Protein AF-A0A355F4L3-F1 (afdb_monomer_lite)

Secondary structure (DSSP, 8-state):
--SSTTHHHHHHHHHHHHHHHHHHHH-TT--GGG--EEEEEESSSSS-EEEEEE-S----HHHHHHHHHSTT--THHHHHHH-TT-----S--

Radius of gyration: 14.36 Å; chains: 1; bounding box: 38×24×39 Å

pLDDT: mean 79.85, std 15.92, range [45.88, 96.81]

Sequence (93 aa):
LYSEKKVFIRELIQNAHDAIQRRAVKDPSFNREQGHIDILTDLTASPARIIFRDNGLGMSVEDLEEFLSTIGKSGTKAARDEAPEVIGQFGIG

Foldseek 3Di:
DDPDPCVVVVQLVLVQLLLLQLQVLPPVVDDSVPWDWDWDWQVVDVVTDTDIDIPGNDADPVRVCVLVVDQFDFPVVVSCVSGVPRDDRDHHD

Structure (mmCIF, N/CA/C/O backbone):
data_AF-A0A355F4L3-F1
#
_entry.id   AF-A0A355F4L3-F1
#
loop_
_atom_site.group_PDB
_atom_site.id
_atom_site.type_symbol
_atom_site.label_atom_id
_atom_site.label_alt_id
_atom_site.label_comp_id
_atom_site.label_asym_id
_atom_site.label_entity_id
_atom_site.label_seq_id
_atom_site.pdbx_PDB_ins_code
_atom_site.Cartn_x
_atom_site.Cartn_y
_atom_site.Cartn_z
_atom_site.occupancy
_atom_site.B_iso_or_equiv
_atom_site.auth_seq_id
_atom_site.auth_comp_id
_atom_site.auth_asym_id
_atom_site.auth_atom_id
_atom_site.pdbx_PDB_model_num
ATOM 1 N N . LEU A 1 1 ? 3.782 4.059 21.774 1.00 55.38 1 LEU A N 1
ATOM 2 C CA . LEU A 1 1 ? 4.040 4.350 20.350 1.00 55.38 1 LEU A CA 1
ATOM 3 C C . LEU A 1 1 ? 2.850 5.141 19.829 1.00 55.38 1 LEU A C 1
ATOM 5 O O . LEU A 1 1 ? 1.744 4.630 19.901 1.00 55.38 1 LEU A O 1
ATOM 9 N N . TYR A 1 2 ? 3.102 6.387 19.424 1.00 50.75 2 TYR A N 1
ATOM 10 C CA . TYR A 1 2 ? 2.148 7.420 18.987 1.00 50.75 2 TYR A CA 1
ATOM 11 C C . TYR A 1 2 ? 1.147 7.922 20.044 1.00 50.75 2 TYR A C 1
ATOM 13 O O . TYR A 1 2 ? 0.2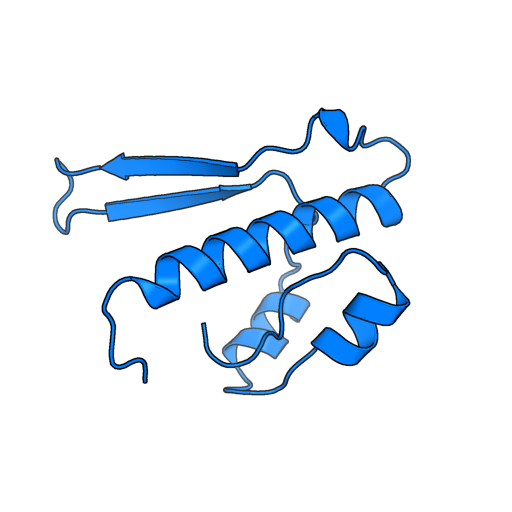96 7.194 20.545 1.00 50.75 2 TYR A O 1
ATOM 21 N N . SER A 1 3 ? 1.249 9.213 20.374 1.00 56.75 3 SER A N 1
ATOM 22 C CA . SER A 1 3 ? 0.316 9.937 21.250 1.00 56.75 3 SER A CA 1
ATOM 23 C C . SER A 1 3 ? -1.056 10.159 20.603 1.00 56.75 3 SER A C 1
ATOM 25 O O . SER A 1 3 ? -2.030 10.433 21.301 1.00 56.75 3 SER A O 1
ATOM 27 N N . GLU A 1 4 ? -1.152 10.008 19.279 1.00 64.12 4 GLU A N 1
ATOM 28 C CA . GLU A 1 4 ? -2.366 10.253 18.512 1.00 64.12 4 GLU A CA 1
ATOM 29 C C . GLU A 1 4 ? -2.838 9.001 17.775 1.00 64.12 4 GLU A C 1
ATOM 31 O O . GLU A 1 4 ? -2.152 8.458 16.908 1.00 64.12 4 GLU A O 1
ATOM 36 N N . LYS A 1 5 ? -4.084 8.601 18.055 1.00 66.38 5 LYS A N 1
ATOM 37 C CA . LYS A 1 5 ? -4.758 7.437 17.454 1.00 66.38 5 LYS A CA 1
ATOM 38 C C . LYS A 1 5 ? -4.868 7.481 15.924 1.00 66.38 5 LYS A C 1
ATOM 40 O O . LYS A 1 5 ? -5.319 6.508 15.344 1.00 66.38 5 LYS A O 1
ATOM 45 N N . LYS A 1 6 ? -4.513 8.588 15.268 1.00 74.56 6 LYS A N 1
ATOM 46 C CA . LYS A 1 6 ? -4.631 8.774 13.812 1.00 74.56 6 LYS A CA 1
ATOM 47 C C . LYS A 1 6 ? -3.317 8.571 13.058 1.00 74.56 6 LYS A C 1
ATOM 49 O O . LYS A 1 6 ? -3.344 8.519 11.833 1.00 74.56 6 LYS A O 1
ATOM 54 N N . VAL A 1 7 ? -2.186 8.441 13.759 1.00 80.56 7 VAL A N 1
ATOM 55 C CA . VAL A 1 7 ? -0.872 8.353 13.103 1.00 80.56 7 VAL A CA 1
ATOM 56 C C . VAL A 1 7 ? -0.767 7.114 12.216 1.00 80.56 7 VAL A C 1
ATOM 58 O O . VAL A 1 7 ? -0.300 7.238 11.092 1.00 80.56 7 VAL A O 1
ATOM 61 N N . PHE A 1 8 ? -1.305 5.968 12.645 1.00 81.88 8 PHE A N 1
ATOM 62 C CA . PHE A 1 8 ? -1.255 4.731 11.855 1.00 81.88 8 PHE A CA 1
ATOM 63 C C . PHE A 1 8 ? -1.881 4.881 10.457 1.00 81.88 8 PHE A C 1
ATOM 65 O O . PHE A 1 8 ? -1.382 4.303 9.502 1.00 81.88 8 PHE A O 1
ATOM 72 N N . ILE A 1 9 ? -2.936 5.694 10.310 1.00 88.06 9 ILE A N 1
ATOM 73 C CA . ILE A 1 9 ? -3.585 5.931 9.011 1.00 88.06 9 ILE A CA 1
ATOM 74 C C . ILE A 1 9 ? -2.608 6.617 8.058 1.00 8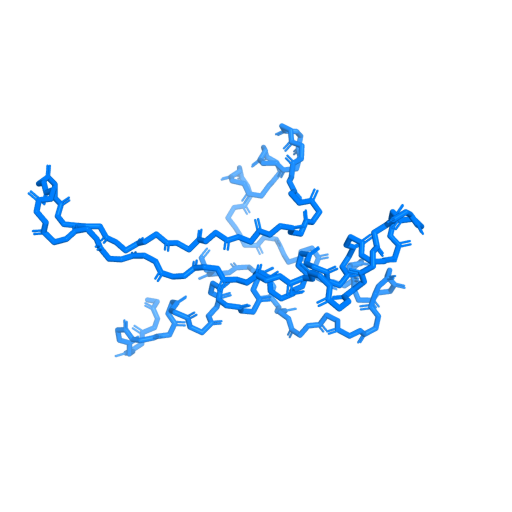8.06 9 ILE A C 1
ATOM 76 O O . ILE A 1 9 ? -2.505 6.232 6.897 1.00 88.06 9 ILE A O 1
ATOM 80 N N . ARG A 1 10 ? -1.876 7.623 8.551 1.00 87.12 10 ARG A N 1
ATOM 81 C CA . ARG A 1 10 ? -0.861 8.319 7.756 1.00 87.12 10 ARG A CA 1
ATOM 82 C C . ARG A 1 10 ? 0.236 7.351 7.323 1.00 87.12 10 ARG A C 1
ATOM 84 O O . ARG A 1 10 ? 0.570 7.340 6.145 1.00 87.12 10 ARG A O 1
ATOM 91 N N . GLU A 1 11 ? 0.749 6.546 8.251 1.00 86.19 11 GLU A N 1
ATOM 92 C CA . GLU A 1 11 ? 1.826 5.593 7.956 1.00 86.19 11 GLU A CA 1
ATOM 93 C C . GLU A 1 11 ? 1.378 4.542 6.926 1.00 86.19 11 GLU A C 1
ATOM 95 O O . GLU A 1 11 ? 2.089 4.283 5.962 1.00 86.19 11 GLU A O 1
ATOM 100 N N . LEU A 1 12 ? 0.162 3.994 7.050 1.00 89.12 12 LEU A N 1
ATOM 101 C CA . LEU A 1 12 ? -0.366 3.023 6.085 1.00 89.12 12 LEU A CA 1
ATOM 102 C C . LEU A 1 12 ? -0.576 3.630 4.691 1.00 89.12 12 LEU A C 1
ATOM 104 O O . LEU A 1 12 ? -0.256 2.986 3.694 1.00 89.12 12 LEU A O 1
ATOM 108 N N . ILE A 1 13 ? -1.065 4.872 4.603 1.00 91.69 13 ILE A N 1
ATOM 109 C CA . ILE A 1 13 ? -1.207 5.576 3.317 1.00 91.69 13 ILE A CA 1
ATOM 110 C C . ILE A 1 13 ? 0.167 5.851 2.692 1.00 91.69 13 ILE A C 1
ATOM 112 O O . ILE A 1 13 ? 0.324 5.703 1.481 1.00 91.69 13 ILE A O 1
ATOM 116 N N . GLN A 1 14 ? 1.166 6.225 3.496 1.00 89.88 14 GLN A N 1
ATOM 117 C CA . GLN A 1 14 ? 2.538 6.423 3.022 1.00 89.88 14 GLN A CA 1
ATOM 118 C C . GLN A 1 14 ? 3.141 5.117 2.495 1.00 89.88 14 GLN A C 1
ATOM 120 O O . GLN A 1 14 ? 3.678 5.105 1.390 1.00 89.88 14 GLN A O 1
ATOM 125 N N . ASN A 1 15 ? 2.965 4.006 3.213 1.00 88.81 15 ASN A N 1
ATOM 126 C CA . ASN A 1 15 ? 3.441 2.692 2.777 1.00 88.81 15 ASN A CA 1
ATOM 127 C C . ASN A 1 15 ? 2.805 2.261 1.445 1.00 88.81 15 ASN A C 1
ATOM 129 O O . ASN A 1 15 ? 3.507 1.800 0.546 1.00 88.81 15 ASN A O 1
ATOM 133 N N . ALA A 1 16 ? 1.492 2.452 1.298 1.00 92.88 16 ALA A N 1
ATOM 134 C CA . ALA A 1 16 ? 0.758 2.158 0.070 1.00 92.88 16 ALA A CA 1
ATOM 135 C C . ALA A 1 16 ? 1.222 3.030 -1.113 1.00 92.88 16 ALA A C 1
ATOM 137 O O . ALA A 1 16 ? 1.453 2.531 -2.215 1.00 92.88 16 ALA A O 1
ATOM 138 N N . HIS A 1 17 ? 1.419 4.332 -0.886 1.00 93.25 17 HIS A N 1
ATOM 139 C CA . HIS A 1 17 ? 1.979 5.237 -1.890 1.00 93.25 17 HIS A CA 1
ATOM 140 C C . HIS A 1 17 ? 3.360 4.766 -2.359 1.00 93.25 17 HIS A C 1
ATOM 142 O O . HIS A 1 17 ? 3.613 4.666 -3.560 1.00 93.25 17 HIS A O 1
ATOM 148 N N . ASP A 1 18 ? 4.243 4.435 -1.421 1.00 90.81 18 ASP A N 1
ATOM 149 C CA . ASP A 1 18 ? 5.601 4.000 -1.728 1.00 90.81 18 ASP A CA 1
ATOM 150 C C . ASP A 1 18 ? 5.618 2.665 -2.476 1.00 90.81 18 ASP A C 1
ATOM 152 O O . ASP A 1 18 ? 6.414 2.487 -3.399 1.00 90.81 18 ASP A O 1
ATOM 156 N N . ALA A 1 19 ? 4.708 1.744 -2.148 1.00 92.12 19 ALA A N 1
ATOM 157 C CA . ALA A 1 19 ? 4.536 0.500 -2.891 1.00 92.12 19 ALA A CA 1
ATOM 158 C C . ALA A 1 19 ? 4.160 0.761 -4.361 1.00 92.12 19 ALA A C 1
ATOM 160 O O . ALA A 1 19 ? 4.704 0.106 -5.255 1.00 92.12 19 ALA A O 1
ATOM 161 N N . ILE A 1 20 ? 3.285 1.735 -4.630 1.00 95.06 20 ILE A N 1
ATOM 162 C CA . ILE A 1 20 ? 2.909 2.147 -5.992 1.00 95.06 20 ILE A CA 1
ATOM 163 C C . ILE A 1 20 ? 4.104 2.770 -6.723 1.00 95.06 20 ILE A C 1
ATOM 165 O O . ILE A 1 20 ? 4.359 2.409 -7.874 1.00 95.06 20 ILE A O 1
ATOM 169 N N . GLN A 1 21 ? 4.874 3.644 -6.063 1.00 92.38 21 GLN A N 1
ATOM 170 C CA . GLN A 1 21 ? 6.071 4.237 -6.675 1.00 92.38 21 GLN A CA 1
ATOM 171 C C . GLN A 1 21 ? 7.104 3.175 -7.042 1.00 92.38 21 GLN A C 1
ATOM 173 O O . GLN A 1 21 ? 7.624 3.158 -8.157 1.00 92.38 21 GLN A O 1
ATOM 178 N N . ARG A 1 22 ? 7.355 2.231 -6.133 1.00 90.75 22 ARG A N 1
ATOM 179 C CA . ARG A 1 22 ? 8.289 1.129 -6.380 1.00 90.75 22 ARG A CA 1
ATOM 180 C C . ARG A 1 22 ? 7.815 0.225 -7.516 1.00 90.75 22 ARG A C 1
ATOM 182 O O . ARG A 1 22 ? 8.644 -0.214 -8.310 1.00 90.75 22 ARG A O 1
ATOM 189 N N . ARG A 1 23 ? 6.505 -0.019 -7.646 1.00 93.81 23 ARG A N 1
ATOM 190 C CA . ARG A 1 23 ? 5.956 -0.767 -8.786 1.00 93.81 23 ARG A CA 1
ATOM 191 C C . ARG A 1 23 ? 6.182 -0.039 -10.101 1.00 93.81 23 ARG A C 1
ATOM 193 O O . ARG A 1 23 ? 6.656 -0.665 -11.036 1.00 93.81 23 ARG A O 1
ATOM 200 N N . ALA A 1 24 ? 5.904 1.262 -10.159 1.00 93.12 24 ALA A N 1
ATOM 201 C CA . ALA A 1 24 ? 6.103 2.060 -11.369 1.00 93.12 24 ALA A CA 1
ATOM 202 C C . ALA A 1 24 ? 7.563 2.058 -11.856 1.00 93.12 24 ALA A C 1
ATOM 204 O O . ALA A 1 24 ? 7.807 2.141 -13.055 1.00 93.12 24 ALA A O 1
ATOM 205 N N . VAL A 1 25 ? 8.532 1.931 -10.941 1.00 91.94 25 VAL A N 1
ATOM 206 C CA . VAL A 1 25 ? 9.951 1.789 -11.299 1.00 91.94 25 VAL A CA 1
ATOM 207 C C . VAL A 1 25 ? 10.303 0.361 -11.738 1.00 91.94 25 VAL A C 1
ATOM 209 O O . VAL A 1 25 ? 11.063 0.190 -12.689 1.00 91.94 25 VAL A O 1
ATOM 212 N N . LYS A 1 26 ? 9.789 -0.672 -11.052 1.00 90.62 26 LYS A N 1
ATOM 213 C CA . LYS A 1 26 ? 10.188 -2.077 -11.286 1.00 90.62 26 LYS A CA 1
ATOM 214 C C . LYS A 1 26 ? 9.394 -2.799 -12.376 1.00 90.62 26 LYS A C 1
ATOM 216 O O . LYS A 1 26 ? 9.904 -3.765 -12.937 1.00 90.62 26 LYS A O 1
ATOM 221 N N . ASP A 1 27 ? 8.176 -2.360 -12.670 1.00 93.19 27 ASP A N 1
ATOM 222 C CA . ASP A 1 27 ? 7.273 -2.957 -13.655 1.00 93.19 27 ASP A CA 1
ATOM 223 C C . ASP A 1 27 ? 6.991 -1.952 -14.787 1.00 93.19 27 ASP A C 1
ATOM 225 O O . ASP A 1 27 ? 6.088 -1.123 -14.661 1.00 93.19 27 ASP A O 1
ATOM 229 N N . PRO A 1 28 ? 7.718 -2.024 -15.922 1.00 91.31 28 PRO A N 1
ATOM 230 C CA . PRO A 1 28 ? 7.515 -1.121 -17.058 1.00 91.31 28 PRO A CA 1
ATOM 231 C C . PRO A 1 28 ? 6.125 -1.216 -17.700 1.00 91.31 28 PRO A C 1
ATOM 233 O O . PRO A 1 28 ? 5.750 -0.337 -18.473 1.00 91.31 28 PRO A O 1
ATOM 236 N N . SER A 1 29 ? 5.376 -2.293 -17.433 1.00 94.12 29 SER A N 1
ATOM 237 C CA . SER A 1 29 ? 4.014 -2.470 -17.943 1.00 94.12 29 SER A CA 1
ATOM 238 C C . SER A 1 29 ? 2.962 -1.765 -17.085 1.00 94.12 29 SER A C 1
ATOM 240 O O . SER A 1 29 ? 1.827 -1.573 -17.526 1.00 94.12 29 SER A O 1
ATOM 242 N N . PHE A 1 30 ? 3.330 -1.349 -15.872 1.00 94.75 30 PHE A N 1
ATOM 243 C CA . PHE A 1 30 ? 2.440 -0.665 -14.954 1.00 94.75 30 PHE A CA 1
ATOM 244 C C . PHE A 1 30 ? 2.389 0.835 -15.252 1.00 94.75 30 PHE A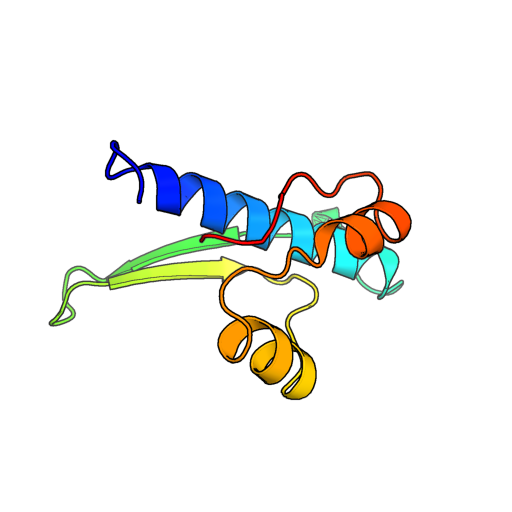 C 1
ATOM 246 O O . PHE A 1 30 ? 3.373 1.558 -15.096 1.00 94.75 30 PHE A O 1
ATOM 253 N N . ASN A 1 31 ? 1.210 1.337 -15.630 1.00 91.62 31 ASN A N 1
ATOM 254 C CA . ASN A 1 31 ? 0.989 2.776 -15.711 1.00 91.62 31 ASN A CA 1
ATOM 255 C C . ASN A 1 31 ? 0.766 3.334 -14.298 1.00 91.62 31 ASN A C 1
ATOM 257 O O . ASN A 1 31 ? -0.233 3.021 -13.652 1.00 91.62 31 ASN A O 1
ATOM 261 N N . ARG A 1 32 ? 1.661 4.217 -13.848 1.00 86.12 32 ARG A N 1
ATOM 262 C CA . ARG A 1 32 ? 1.574 4.890 -12.545 1.00 86.12 32 ARG A CA 1
ATOM 263 C C . ARG A 1 32 ? 0.240 5.608 -12.310 1.00 86.12 32 ARG A C 1
ATOM 265 O O . ARG A 1 32 ? -0.220 5.646 -11.174 1.00 86.12 32 ARG A O 1
ATOM 272 N N . GLU A 1 33 ? -0.403 6.129 -13.354 1.00 90.31 33 GLU A N 1
ATOM 273 C CA . GLU A 1 33 ? -1.721 6.777 -13.253 1.00 90.31 33 GLU A CA 1
ATOM 274 C C . GLU A 1 33 ? -2.846 5.798 -12.870 1.00 90.31 33 GLU A C 1
ATOM 276 O O . GLU A 1 33 ? -3.914 6.222 -12.439 1.00 90.31 33 GLU A O 1
ATOM 281 N N . GLN A 1 34 ? -2.611 4.487 -12.991 1.00 93.25 34 GLN A N 1
ATOM 282 C CA . GLN A 1 34 ? -3.524 3.429 -12.543 1.00 93.25 34 GLN A CA 1
ATOM 283 C C . GLN A 1 34 ? -3.272 3.006 -11.083 1.00 93.25 34 GLN A C 1
ATOM 285 O O . GLN A 1 34 ? -3.968 2.128 -10.559 1.00 93.25 34 GLN A O 1
ATOM 290 N N . GLY A 1 35 ? -2.275 3.599 -10.420 1.00 95.00 35 GLY A N 1
ATOM 291 C CA . GLY A 1 35 ? -2.025 3.415 -8.995 1.00 95.00 35 GLY A CA 1
ATOM 292 C C . GLY A 1 35 ? -3.200 3.910 -8.156 1.00 95.00 35 GLY A C 1
ATOM 293 O O . GLY A 1 35 ? -3.653 5.040 -8.325 1.00 95.00 35 GLY A O 1
ATOM 294 N N . HIS A 1 36 ? -3.695 3.076 -7.245 1.00 96.56 36 HIS A N 1
ATOM 295 C CA . HIS A 1 36 ? -4.800 3.429 -6.357 1.00 96.56 36 HIS A CA 1
ATOM 296 C C . HIS A 1 36 ? -4.630 2.818 -4.968 1.00 96.56 36 HIS A C 1
ATOM 298 O O . HIS A 1 36 ? -4.001 1.775 -4.792 1.00 96.56 36 HIS A O 1
ATOM 304 N N . ILE A 1 37 ? -5.222 3.498 -3.987 1.00 96.81 37 ILE A N 1
ATOM 305 C CA . ILE A 1 37 ? -5.281 3.077 -2.591 1.00 96.81 37 ILE A CA 1
ATOM 306 C C . ILE A 1 37 ? -6.757 3.055 -2.195 1.00 96.81 37 ILE A C 1
ATOM 308 O O . ILE A 1 37 ? -7.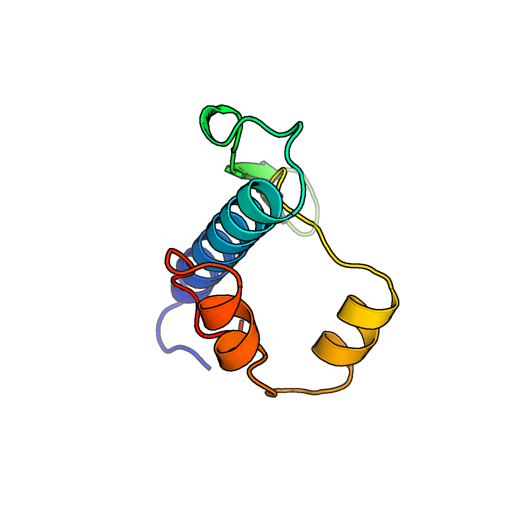405 4.100 -2.134 1.00 96.81 37 ILE A O 1
ATOM 312 N N . ASP A 1 38 ? -7.279 1.868 -1.920 1.00 96.50 38 ASP A N 1
ATOM 313 C CA . ASP A 1 38 ? -8.626 1.652 -1.412 1.00 96.50 38 ASP A CA 1
ATOM 314 C C . ASP A 1 38 ? -8.612 1.628 0.117 1.00 96.50 38 ASP A C 1
ATOM 316 O O . ASP A 1 38 ? -7.838 0.896 0.741 1.00 96.50 38 ASP A O 1
ATOM 320 N N . ILE A 1 39 ? -9.522 2.388 0.726 1.00 94.50 39 ILE A N 1
ATOM 321 C CA . ILE A 1 39 ? -9.772 2.355 2.169 1.00 94.50 39 ILE A CA 1
ATOM 322 C C . ILE A 1 39 ? -11.214 1.907 2.378 1.00 94.50 39 ILE A C 1
ATOM 324 O O . ILE A 1 39 ? -12.158 2.625 2.052 1.00 94.50 39 ILE A O 1
ATOM 328 N N . LEU A 1 40 ? -11.379 0.705 2.920 1.00 94.62 40 LEU A N 1
ATOM 329 C CA . LEU A 1 40 ? -12.673 0.065 3.129 1.00 94.62 40 LEU A CA 1
ATOM 330 C C . LEU A 1 40 ? -12.957 -0.034 4.625 1.00 94.62 40 LEU A C 1
ATOM 332 O O . LEU A 1 40 ? -12.094 -0.429 5.411 1.00 94.62 40 LEU A O 1
ATOM 336 N N . THR A 1 41 ? -14.183 0.289 5.025 1.00 93.38 41 THR A N 1
ATOM 337 C CA . THR A 1 41 ? -14.653 0.109 6.399 1.00 93.38 41 THR A CA 1
ATOM 338 C C . THR A 1 41 ? -15.694 -1.000 6.443 1.00 93.38 41 THR A C 1
ATOM 340 O O . THR A 1 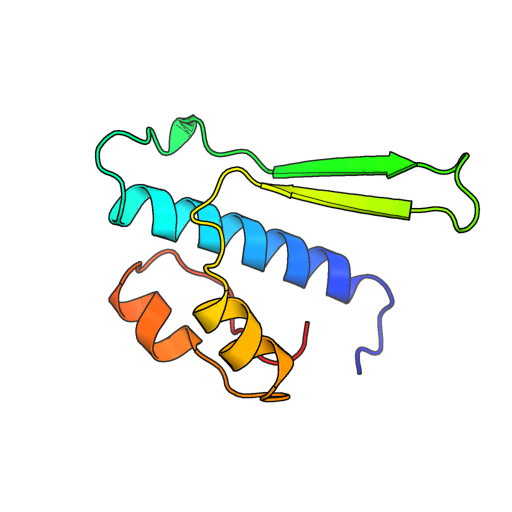41 ? -16.715 -0.953 5.764 1.00 93.38 41 THR A O 1
ATOM 343 N N . ASP A 1 42 ? -15.434 -2.011 7.263 1.00 92.81 42 ASP A N 1
ATOM 344 C CA . ASP A 1 42 ? -16.373 -3.088 7.555 1.00 92.81 42 ASP A CA 1
ATOM 345 C C . ASP A 1 42 ? -16.737 -3.002 9.035 1.00 92.81 42 ASP A C 1
ATOM 347 O O . ASP A 1 42 ? -16.090 -3.583 9.910 1.00 92.81 42 ASP A O 1
ATOM 351 N N . LEU A 1 43 ? -17.762 -2.194 9.306 1.00 92.62 43 LEU A N 1
ATOM 352 C CA . LEU A 1 43 ? -18.292 -1.981 10.653 1.00 92.62 43 LEU A CA 1
ATOM 353 C C . LEU A 1 43 ? -19.256 -3.094 11.082 1.00 92.62 43 LEU A C 1
ATOM 355 O O . LEU A 1 43 ? -19.669 -3.129 12.238 1.00 92.62 43 LEU A O 1
ATOM 359 N N . THR A 1 44 ? -19.630 -3.976 10.153 1.00 92.88 44 THR A N 1
ATOM 360 C CA . THR A 1 44 ? -20.533 -5.105 10.404 1.00 92.88 44 THR A CA 1
ATOM 361 C C . THR A 1 44 ? -19.795 -6.358 10.869 1.00 92.88 44 THR A C 1
ATOM 363 O O . THR A 1 44 ? -20.393 -7.207 11.527 1.00 92.88 44 THR A O 1
ATOM 366 N N . ALA A 1 45 ? -18.497 -6.470 10.570 1.00 88.69 45 ALA A N 1
ATOM 367 C CA . ALA A 1 45 ? -17.635 -7.510 11.114 1.00 88.69 45 ALA A CA 1
ATOM 368 C C . ALA A 1 45 ? -17.433 -7.372 12.632 1.00 88.69 45 ALA A C 1
ATOM 370 O O . ALA A 1 45 ? -17.454 -6.277 13.193 1.00 88.69 45 ALA A O 1
ATOM 371 N N . SER A 1 46 ? -17.179 -8.506 13.292 1.00 88.06 46 SER A N 1
ATOM 372 C CA . SER A 1 46 ? -16.771 -8.565 14.696 1.00 88.06 46 SER A CA 1
ATOM 373 C C . SER A 1 46 ? -15.433 -9.311 14.806 1.00 88.06 46 SER A C 1
ATOM 375 O O . SER A 1 46 ? -15.408 -10.523 14.579 1.00 88.06 46 SER A O 1
ATOM 377 N N . PRO A 1 47 ? -14.317 -8.615 15.107 1.00 90.19 47 PRO A N 1
ATOM 378 C CA . PRO A 1 47 ? -14.219 -7.174 15.367 1.00 90.19 47 PRO A CA 1
ATOM 379 C C . PRO A 1 47 ? -14.424 -6.328 14.099 1.00 90.19 47 PRO A C 1
ATOM 381 O O . PRO A 1 47 ? -14.174 -6.800 12.991 1.00 90.19 47 PRO A O 1
ATOM 384 N N . ALA A 1 48 ? -14.843 -5.071 14.270 1.00 93.38 48 ALA A N 1
ATOM 385 C CA . ALA A 1 48 ? -14.931 -4.110 13.171 1.00 93.38 48 ALA A CA 1
ATOM 386 C C . ALA A 1 48 ? -13.550 -3.900 12.533 1.00 93.38 48 ALA A C 1
ATOM 388 O O . ALA A 1 48 ? -12.529 -3.904 13.228 1.00 93.38 48 ALA A O 1
ATOM 389 N N . ARG A 1 49 ? -13.512 -3.708 11.212 1.00 93.25 49 ARG A N 1
ATOM 390 C CA . ARG A 1 49 ? -12.263 -3.636 10.443 1.00 93.25 49 ARG A CA 1
ATOM 391 C C . ARG A 1 49 ? -12.180 -2.365 9.612 1.00 93.25 49 ARG A C 1
ATOM 393 O O . ARG A 1 49 ? -13.167 -1.898 9.048 1.00 93.25 49 ARG A O 1
ATOM 400 N N . ILE A 1 50 ? -10.959 -1.855 9.500 1.00 91.81 50 ILE A N 1
ATOM 401 C CA . ILE A 1 50 ? -10.558 -0.882 8.486 1.00 91.81 50 ILE A CA 1
ATOM 402 C C . ILE A 1 50 ? -9.493 -1.576 7.645 1.00 91.81 50 ILE A C 1
ATOM 404 O O . ILE A 1 50 ? -8.527 -2.104 8.194 1.00 91.81 50 ILE A O 1
ATOM 408 N N . ILE A 1 51 ? -9.697 -1.624 6.334 1.00 93.56 51 ILE A N 1
ATOM 409 C CA . ILE A 1 51 ? -8.839 -2.336 5.390 1.00 93.56 51 ILE A CA 1
ATOM 410 C C . ILE A 1 51 ? -8.222 -1.303 4.453 1.00 93.56 51 ILE A C 1
ATOM 412 O O . ILE A 1 51 ? -8.945 -0.533 3.825 1.00 93.56 51 ILE A O 1
ATOM 416 N N . PHE A 1 52 ? -6.896 -1.314 4.362 1.00 94.69 52 PHE A N 1
ATOM 417 C CA . PHE A 1 52 ? -6.119 -0.528 3.409 1.00 94.69 52 PHE A CA 1
ATOM 418 C C . PHE A 1 52 ? -5.595 -1.490 2.348 1.00 94.69 52 PHE A C 1
ATOM 420 O O . PHE A 1 52 ? -5.000 -2.512 2.692 1.00 94.69 52 PHE A O 1
ATOM 427 N N . ARG A 1 53 ? -5.849 -1.197 1.075 1.00 95.62 53 ARG A N 1
ATOM 428 C CA . ARG A 1 53 ? -5.388 -2.008 -0.052 1.00 95.62 53 ARG A CA 1
ATOM 429 C C . ARG A 1 53 ? -4.813 -1.101 -1.122 1.00 95.62 53 ARG A C 1
ATOM 431 O O . ARG A 1 53 ? -5.469 -0.154 -1.529 1.00 95.62 53 ARG A O 1
ATOM 438 N N . ASP A 1 54 ? -3.634 -1.432 -1.613 1.00 96.38 54 ASP A N 1
ATOM 439 C CA . ASP A 1 54 ? -3.044 -0.806 -2.788 1.00 96.38 54 ASP A CA 1
ATOM 440 C C . ASP A 1 54 ? -2.782 -1.839 -3.884 1.00 96.38 54 ASP A C 1
ATOM 442 O O . ASP A 1 54 ? -2.845 -3.052 -3.665 1.00 96.38 54 ASP A O 1
ATOM 446 N N . ASN A 1 55 ? -2.516 -1.345 -5.088 1.00 96.75 55 ASN A N 1
ATOM 447 C CA . ASN A 1 55 ? -2.060 -2.143 -6.221 1.00 96.75 55 ASN A CA 1
ATOM 448 C C . ASN A 1 55 ? -0.570 -1.913 -6.523 1.00 96.75 55 ASN A C 1
ATOM 450 O O . ASN A 1 55 ? -0.151 -2.005 -7.680 1.00 96.75 55 ASN A O 1
ATOM 454 N N . GLY A 1 56 ? 0.223 -1.586 -5.504 1.00 95.25 56 GLY A N 1
ATOM 455 C CA . GLY A 1 56 ? 1.659 -1.393 -5.599 1.00 95.25 56 GLY A CA 1
ATOM 456 C C . GLY A 1 56 ? 2.432 -2.699 -5.770 1.00 95.25 56 GLY A C 1
ATOM 457 O O . GLY A 1 56 ? 1.901 -3.719 -6.207 1.00 95.25 56 GLY A O 1
ATOM 458 N N . LEU A 1 57 ? 3.731 -2.647 -5.472 1.00 93.00 57 LEU A N 1
ATOM 459 C CA . LEU A 1 57 ? 4.680 -3.729 -5.759 1.00 93.00 57 LEU A CA 1
ATOM 460 C C . LEU A 1 57 ? 4.368 -5.017 -4.978 1.00 93.00 57 LEU A C 1
ATOM 462 O O . LEU A 1 57 ? 4.729 -6.104 -5.421 1.00 93.00 57 LEU A O 1
ATOM 466 N N . GLY A 1 58 ? 3.691 -4.891 -3.834 1.00 90.75 58 GLY A N 1
ATOM 467 C CA . GLY A 1 58 ? 3.521 -5.981 -2.883 1.00 90.75 58 GLY A CA 1
ATOM 468 C C . GLY A 1 58 ? 4.831 -6.342 -2.178 1.00 90.75 58 GLY A C 1
ATOM 469 O O . GLY A 1 58 ? 5.800 -5.580 -2.196 1.00 90.75 58 GLY A O 1
ATOM 470 N N . MET A 1 59 ? 4.828 -7.503 -1.529 1.00 86.81 59 MET A N 1
ATOM 471 C CA . MET A 1 59 ? 5.972 -8.081 -0.821 1.00 86.81 59 MET A CA 1
ATOM 472 C C . MET A 1 59 ? 6.041 -9.575 -1.134 1.00 86.81 59 MET A C 1
ATOM 474 O O . MET A 1 59 ? 4.996 -10.230 -1.227 1.00 86.81 59 MET A O 1
ATOM 478 N N . SER A 1 60 ? 7.249 -10.114 -1.299 1.00 87.81 60 SER A N 1
ATOM 479 C CA . SER A 1 60 ? 7.455 -11.564 -1.328 1.00 87.81 60 SER A CA 1
ATOM 480 C C . SER A 1 60 ? 7.370 -12.163 0.084 1.00 87.81 60 SER A C 1
ATOM 482 O O . SER A 1 60 ? 7.232 -11.449 1.080 1.00 87.81 60 SER A O 1
ATOM 484 N N . VAL A 1 61 ? 7.437 -13.492 0.187 1.00 87.06 61 VAL A N 1
ATOM 485 C CA . VAL A 1 61 ? 7.472 -14.168 1.494 1.00 87.06 61 VAL A CA 1
ATOM 486 C C . VAL A 1 61 ? 8.744 -13.791 2.256 1.00 87.06 61 VAL A C 1
ATOM 488 O O . VAL A 1 61 ? 8.688 -13.533 3.453 1.00 87.06 61 VAL A O 1
ATOM 491 N N . GLU A 1 62 ? 9.866 -13.681 1.554 1.00 83.44 62 GLU A N 1
ATOM 492 C CA . GLU A 1 62 ? 11.162 -13.300 2.111 1.00 83.44 62 GLU A CA 1
ATOM 493 C C . GLU A 1 62 ? 11.152 -11.854 2.624 1.00 83.44 62 GLU A C 1
ATOM 495 O O . GLU A 1 62 ? 11.627 -11.599 3.731 1.00 83.44 62 GLU A O 1
ATOM 500 N N . ASP A 1 63 ? 10.543 -10.927 1.870 1.00 78.38 63 ASP A N 1
ATOM 501 C CA . ASP A 1 63 ? 10.328 -9.547 2.323 1.00 78.38 63 ASP A CA 1
ATOM 502 C C . ASP A 1 63 ? 9.532 -9.540 3.642 1.00 78.38 63 ASP A C 1
ATOM 504 O O . ASP A 1 63 ? 9.917 -8.891 4.616 1.00 78.38 63 ASP A O 1
ATOM 508 N N . LEU A 1 64 ? 8.425 -10.295 3.700 1.00 81.12 64 LEU A N 1
ATOM 509 C CA . LEU A 1 64 ? 7.580 -10.389 4.895 1.00 81.12 64 LEU A CA 1
ATOM 510 C C . LEU A 1 64 ? 8.342 -10.955 6.095 1.00 81.12 64 LEU A C 1
ATOM 512 O O . LEU A 1 64 ? 8.205 -10.434 7.203 1.00 81.12 64 LEU A O 1
ATOM 516 N N . GLU A 1 65 ? 9.137 -12.004 5.891 1.00 80.19 65 GLU A N 1
ATOM 517 C CA . GLU A 1 65 ? 9.972 -12.585 6.938 1.00 80.19 65 GLU A CA 1
ATOM 518 C C . GLU A 1 65 ? 10.985 -11.568 7.461 1.00 80.19 65 GLU A C 1
ATOM 520 O O . GLU A 1 65 ? 11.080 -11.395 8.674 1.00 80.19 65 GLU A O 1
ATOM 525 N N . GLU A 1 66 ? 11.688 -10.835 6.595 1.00 72.94 66 GLU A N 1
ATOM 526 C CA . GLU A 1 66 ? 12.654 -9.811 7.010 1.00 72.94 66 GLU A CA 1
ATOM 527 C C . GLU A 1 66 ? 11.987 -8.691 7.826 1.00 72.94 66 GLU A C 1
ATOM 529 O O . GLU A 1 66 ? 12.468 -8.340 8.912 1.00 72.94 66 GLU A O 1
ATOM 534 N N . PHE A 1 67 ? 10.852 -8.170 7.348 1.00 69.19 67 PHE A N 1
ATOM 535 C CA . PHE A 1 67 ? 10.158 -7.044 7.977 1.00 69.19 67 PHE A CA 1
ATOM 536 C C . PHE A 1 67 ? 9.432 -7.415 9.276 1.00 69.19 67 PHE A C 1
ATOM 538 O O . PHE A 1 67 ? 9.408 -6.608 10.205 1.00 69.19 67 PHE A O 1
ATOM 545 N N . LEU A 1 68 ? 8.851 -8.617 9.374 1.00 69.62 68 LEU A N 1
ATOM 546 C CA . LEU A 1 68 ? 8.112 -9.053 10.566 1.00 69.62 68 LEU A CA 1
ATOM 547 C C . LEU A 1 68 ? 9.018 -9.682 11.631 1.00 69.62 68 LEU A C 1
ATOM 549 O O . LEU A 1 68 ? 8.726 -9.563 12.822 1.00 69.62 68 LEU A O 1
ATOM 553 N N . SER A 1 69 ? 10.119 -10.331 11.233 1.00 64.56 69 SER A N 1
ATOM 554 C CA . SER A 1 69 ? 11.091 -10.898 12.182 1.00 64.56 69 SER A CA 1
ATOM 555 C C . SER A 1 69 ? 11.990 -9.836 12.811 1.00 64.56 69 SER A C 1
ATOM 557 O O . SER A 1 69 ? 12.458 -10.011 13.939 1.00 64.56 69 SER A O 1
ATOM 559 N N . THR A 1 70 ? 12.205 -8.714 12.120 1.00 57.19 70 THR A N 1
ATOM 560 C CA . THR A 1 70 ? 13.091 -7.648 12.583 1.00 57.19 70 THR A CA 1
ATOM 561 C C . THR A 1 70 ? 12.286 -6.420 12.987 1.00 57.19 70 THR A C 1
ATOM 563 O O . THR A 1 70 ? 12.103 -5.494 12.200 1.00 57.19 70 THR A O 1
ATOM 566 N N . ILE A 1 71 ? 11.842 -6.371 14.249 1.00 52.00 71 ILE A N 1
ATOM 567 C CA . ILE A 1 71 ? 11.239 -5.159 14.824 1.00 52.00 71 ILE A CA 1
ATOM 568 C C . ILE A 1 71 ? 12.239 -3.997 14.678 1.00 52.00 71 ILE A C 1
ATOM 570 O O . ILE A 1 71 ? 13.235 -3.928 15.397 1.00 52.00 71 ILE A O 1
ATOM 574 N N . GLY A 1 72 ? 11.969 -3.076 13.749 1.00 53.53 72 GLY A N 1
ATOM 575 C CA . GLY A 1 72 ? 12.645 -1.780 13.671 1.00 53.53 72 GLY A CA 1
ATOM 576 C C . GLY A 1 72 ? 13.872 -1.658 12.759 1.00 53.53 72 GLY A C 1
ATOM 577 O O . GLY A 1 72 ? 14.626 -0.700 12.935 1.00 53.53 72 GLY A O 1
ATOM 578 N N . LYS A 1 73 ? 14.099 -2.539 11.770 1.00 49.25 73 LYS A N 1
ATOM 579 C CA . LYS A 1 73 ? 15.069 -2.224 10.697 1.00 49.25 73 LYS A CA 1
ATOM 580 C C . LYS A 1 73 ? 14.407 -1.413 9.582 1.00 49.25 73 LYS A C 1
ATOM 582 O O . LYS A 1 73 ? 13.507 -1.882 8.894 1.00 49.25 73 LYS A O 1
ATOM 587 N N . SER A 1 74 ? 14.883 -0.185 9.387 1.00 52.66 74 SER A N 1
ATOM 588 C CA . SER A 1 74 ? 14.420 0.709 8.330 1.00 52.66 74 SER A CA 1
ATOM 589 C C . SER A 1 74 ? 15.060 0.364 6.978 1.00 52.66 74 SER A C 1
ATOM 591 O O . SER A 1 74 ? 16.179 0.769 6.668 1.00 52.66 74 SER A O 1
ATOM 593 N N . GLY A 1 75 ? 14.335 -0.369 6.126 1.00 53.88 75 GLY A N 1
ATOM 594 C CA . GLY A 1 75 ? 14.740 -0.666 4.737 1.00 53.88 75 GLY A CA 1
ATOM 595 C C . GLY A 1 75 ? 14.730 0.550 3.791 1.00 53.88 75 GLY A C 1
ATOM 596 O O . GLY A 1 75 ? 14.979 0.434 2.593 1.00 53.88 75 GLY A O 1
ATOM 597 N N . THR A 1 76 ? 14.439 1.745 4.305 1.00 54.09 76 THR A N 1
ATOM 598 C CA . THR A 1 76 ? 14.116 2.937 3.508 1.00 54.09 76 THR A CA 1
ATOM 599 C C . THR A 1 76 ? 15.284 3.629 2.852 1.00 54.09 76 THR A C 1
ATOM 601 O O . THR A 1 76 ? 15.083 4.319 1.855 1.00 54.09 76 THR A O 1
ATOM 604 N N . LYS A 1 77 ? 16.507 3.424 3.345 1.00 53.41 77 LYS A N 1
ATOM 605 C CA . LYS A 1 77 ? 17.685 3.960 2.659 1.00 53.41 77 LYS A CA 1
ATOM 606 C C . LYS A 1 77 ? 17.861 3.318 1.280 1.00 53.41 77 LYS A C 1
ATOM 608 O O . LYS A 1 77 ? 18.047 4.040 0.314 1.00 53.41 77 LYS A O 1
ATOM 613 N N . ALA A 1 78 ? 17.694 1.997 1.189 1.00 59.00 78 ALA A N 1
ATOM 614 C CA . ALA A 1 78 ? 17.765 1.278 -0.082 1.00 59.00 78 ALA A CA 1
ATOM 615 C C . ALA A 1 78 ? 16.568 1.601 -0.997 1.00 59.00 78 ALA A C 1
ATOM 617 O O . ALA A 1 78 ? 16.741 1.795 -2.194 1.00 59.00 78 ALA A O 1
ATOM 618 N N . ALA A 1 79 ? 15.360 1.733 -0.436 1.00 57.06 79 ALA A N 1
ATOM 619 C CA . ALA A 1 79 ? 14.158 2.020 -1.225 1.00 57.06 79 ALA A CA 1
ATOM 620 C C . ALA A 1 79 ? 14.159 3.417 -1.874 1.00 57.06 79 ALA A C 1
ATOM 622 O O . ALA A 1 79 ? 13.633 3.576 -2.972 1.00 57.06 79 ALA A O 1
ATOM 623 N N . ARG A 1 80 ? 14.747 4.429 -1.221 1.00 58.78 80 ARG A N 1
ATOM 624 C CA . ARG A 1 80 ? 14.817 5.795 -1.766 1.00 58.78 80 ARG A CA 1
ATOM 625 C C . ARG A 1 80 ? 15.813 5.923 -2.920 1.00 58.78 80 ARG A C 1
ATOM 627 O O . ARG A 1 80 ? 15.583 6.723 -3.822 1.00 58.78 80 ARG A O 1
ATOM 634 N N . ASP A 1 81 ? 16.876 5.120 -2.900 1.00 61.97 81 ASP A N 1
ATOM 635 C CA . ASP A 1 81 ? 17.821 5.020 -4.015 1.00 61.97 81 ASP A CA 1
ATOM 636 C C . ASP A 1 81 ? 17.180 4.311 -5.226 1.00 61.97 81 ASP A C 1
ATOM 638 O O . ASP A 1 81 ? 17.479 4.654 -6.368 1.00 61.97 81 ASP A O 1
ATOM 642 N N . GLU A 1 82 ? 16.251 3.371 -4.992 1.00 63.66 82 GLU A N 1
ATOM 643 C CA . GLU A 1 82 ? 15.453 2.730 -6.050 1.00 63.66 82 GLU A CA 1
ATOM 644 C C . GLU A 1 82 ? 14.339 3.644 -6.598 1.00 63.66 82 GLU A C 1
ATOM 646 O O . GLU A 1 82 ? 14.044 3.598 -7.790 1.00 63.66 82 GLU A O 1
ATOM 651 N N . ALA A 1 83 ? 13.702 4.461 -5.752 1.00 68.75 83 ALA A N 1
ATOM 652 C CA . ALA A 1 83 ? 12.570 5.311 -6.122 1.00 68.75 83 ALA A CA 1
ATOM 653 C C . ALA A 1 83 ? 12.607 6.661 -5.363 1.00 68.75 83 ALA A C 1
ATOM 655 O O . ALA A 1 83 ? 12.237 6.721 -4.186 1.00 68.75 83 ALA A O 1
ATOM 656 N N . PRO A 1 84 ? 12.986 7.776 -6.025 1.00 73.06 84 PRO A N 1
ATOM 657 C CA . PRO A 1 84 ? 13.187 9.079 -5.373 1.00 73.06 84 PRO A CA 1
ATOM 658 C C . PRO A 1 84 ? 11.939 9.670 -4.707 1.00 73.06 84 PRO A C 1
ATOM 660 O O . PRO A 1 84 ? 12.047 10.516 -3.818 1.00 73.06 84 PRO A O 1
ATOM 663 N N . GLU A 1 85 ? 10.760 9.240 -5.154 1.00 76.69 85 GLU A N 1
ATOM 664 C CA . GLU A 1 85 ? 9.454 9.727 -4.703 1.00 76.69 85 GLU A CA 1
ATOM 665 C C . GLU A 1 85 ? 8.886 8.942 -3.512 1.00 76.69 85 GLU A C 1
ATOM 667 O O . GLU A 1 85 ? 7.764 9.207 -3.092 1.00 76.69 85 GLU A O 1
ATOM 672 N N . VAL A 1 86 ? 9.645 7.995 -2.952 1.00 76.25 86 VAL A N 1
ATOM 673 C CA . VAL A 1 86 ? 9.301 7.299 -1.703 1.00 76.25 86 VAL A CA 1
ATOM 674 C C . VAL A 1 86 ? 9.336 8.288 -0.532 1.00 76.25 86 VAL A C 1
ATOM 676 O O . VAL A 1 86 ? 10.322 9.005 -0.332 1.00 76.25 86 VAL A O 1
ATOM 679 N N . ILE A 1 87 ? 8.251 8.337 0.242 1.00 70.94 87 ILE A N 1
ATOM 680 C CA . ILE A 1 87 ? 8.022 9.311 1.324 1.00 70.94 87 ILE A CA 1
ATOM 681 C C . ILE A 1 87 ? 8.236 8.672 2.701 1.00 70.94 87 ILE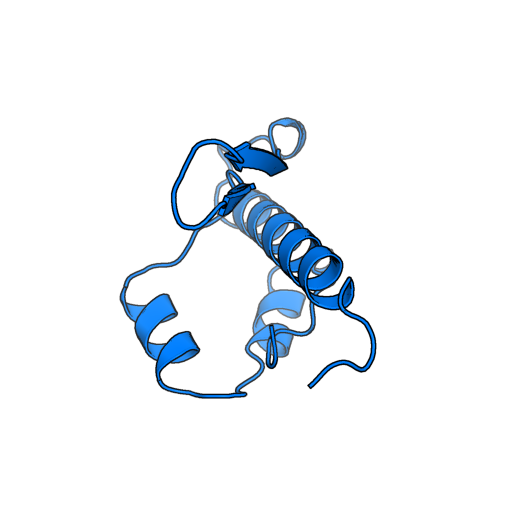 A C 1
ATOM 683 O O . ILE A 1 87 ? 8.670 9.343 3.641 1.00 70.94 87 ILE A O 1
ATOM 687 N N . GLY A 1 88 ? 7.923 7.387 2.837 1.00 62.19 88 GLY A N 1
ATOM 688 C CA . GLY A 1 88 ? 7.958 6.649 4.086 1.00 62.19 88 GLY A CA 1
ATOM 689 C C . GLY A 1 88 ? 9.368 6.479 4.643 1.00 62.19 88 GLY A C 1
ATOM 690 O O . GLY A 1 88 ? 10.355 6.319 3.922 1.00 62.19 88 GLY A O 1
ATOM 691 N N . GLN A 1 89 ? 9.451 6.476 5.972 1.00 57.84 89 GLN A N 1
ATOM 692 C CA . GLN A 1 89 ? 10.599 6.010 6.746 1.00 57.84 89 GLN A CA 1
ATOM 693 C C . GLN A 1 89 ? 10.156 4.752 7.512 1.00 57.84 89 GLN A C 1
ATOM 695 O O . GLN A 1 89 ? 9.848 4.828 8.694 1.00 57.84 89 GLN A O 1
ATOM 700 N N . PHE A 1 90 ? 10.048 3.604 6.826 1.00 59.19 90 PHE A N 1
ATOM 701 C CA . PHE A 1 90 ? 9.651 2.324 7.427 1.00 59.19 90 PHE A CA 1
ATOM 702 C C . PHE A 1 90 ? 10.442 2.033 8.709 1.00 59.19 90 PHE A C 1
ATOM 704 O O . PHE A 1 90 ? 11.657 2.236 8.751 1.00 59.19 90 PHE A O 1
ATOM 711 N N . GLY A 1 91 ? 9.752 1.522 9.732 1.00 51.19 91 GLY A N 1
ATOM 712 C CA . GLY A 1 91 ? 10.382 1.035 10.960 1.00 51.19 91 GLY A CA 1
ATOM 713 C C . GLY A 1 91 ? 9.498 0.999 12.208 1.00 51.19 91 GLY A C 1
ATOM 714 O O . GLY A 1 91 ? 9.947 0.457 13.215 1.00 51.19 91 GLY A O 1
ATOM 715 N N . ILE A 1 92 ? 8.284 1.570 12.202 1.00 47.09 92 ILE A N 1
ATOM 716 C CA . ILE A 1 92 ? 7.430 1.574 13.410 1.00 47.09 92 ILE A CA 1
ATOM 717 C C . ILE A 1 92 ? 5.909 1.656 13.150 1.00 47.09 92 ILE A C 1
ATOM 719 O O . ILE A 1 92 ? 5.163 2.075 14.037 1.00 47.09 92 ILE A O 1
ATOM 723 N N . GLY A 1 93 ? 5.452 1.280 11.952 1.00 45.88 93 GLY A N 1
ATOM 724 C CA . GLY A 1 93 ? 4.029 1.218 11.584 1.00 45.88 93 GLY A CA 1
ATOM 725 C C . GLY A 1 93 ? 3.471 -0.190 11.686 1.00 45.88 93 GLY A C 1
ATOM 726 O O . GLY A 1 93 ? 4.187 -1.106 11.229 1.00 45.88 93 GLY A O 1
#